Protein AF-A0A529F7K8-F1 (afdb_monomer)

Foldseek 3Di:
DDPCVVVQVVQAFQWDDDPNDTARPFGADVVGDSDWDDDPDDTPCNVRVVVQVCCVVVHNDDGDPVPDDDDDDDDPVD

Nearest PDB structures (foldseek):
  5l46-assembly2_B  TM=8.536E-01  e=2.393E-02  Homo sapiens
  4paa-assembly2_B  TM=8.469E-01  e=7.157E-02  Rattus norvegicus
  4pab-assembly2_B  TM=8.476E-01  e=8.207E-02  Rattus norvegicus

Secondary structure (DSSP, 8-state):
--TTHHHHHHTTEEEEEETTEEEEEEEPPTT--------SSS-TTHHHHHHHHHHHHSS------TTS------STT-

Solvent-accessible surface area (backbone atoms only — not comparable to full-atom values): 5154 Å² total; per-residue (Å²): 102,52,96,55,46,69,66,40,48,76,63,30,38,33,68,46,78,55,99,83,24,60,38,73,75,46,52,39,57,90,92,48,76,79,70,88,56,85,53,100,62,83,43,82,56,51,67,45,49,51,50,56,50,47,41,41,74,78,58,76,70,88,79,89,66,72,81,55,91,83,85,86,82,77,67,97,89,94

Structure (mmCIF, N/CA/C/O backbone):
data_AF-A0A529F7K8-F1
#
_entry.id   AF-A0A529F7K8-F1
#
loop_
_atom_site.group_PDB
_atom_site.id
_atom_site.type_symbol
_atom_site.label_atom_id
_atom_site.label_alt_id
_atom_site.label_comp_id
_atom_site.label_asym_id
_atom_site.label_entity_id
_atom_site.label_seq_id
_atom_site.pdbx_PDB_ins_code
_atom_site.Cartn_x
_atom_site.Cartn_y
_atom_site.Cartn_z
_atom_site.occupancy
_atom_site.B_iso_or_equiv
_atom_site.auth_seq_id
_atom_site.auth_comp_id
_atom_site.auth_asym_id
_atom_site.auth_atom_id
_atom_site.pdbx_PDB_model_num
ATOM 1 N N . ARG A 1 1 ? 3.241 7.918 -8.652 1.00 84.25 1 ARG A N 1
ATOM 2 C CA . ARG A 1 1 ? 1.834 7.572 -8.324 1.00 84.25 1 ARG A CA 1
ATOM 3 C C . ARG A 1 1 ? 1.291 6.579 -9.356 1.00 84.25 1 ARG A C 1
ATOM 5 O O . ARG A 1 1 ? 1.550 6.784 -10.535 1.00 84.25 1 ARG A O 1
ATOM 12 N N . SER A 1 2 ? 0.603 5.504 -8.948 1.00 95.50 2 SER A N 1
ATOM 13 C CA . SER A 1 2 ? 0.111 4.457 -9.868 1.00 95.50 2 SER A CA 1
ATOM 14 C C . SER A 1 2 ? -1.214 4.826 -10.562 1.00 95.50 2 SER A C 1
ATOM 16 O O . SER A 1 2 ? -1.944 5.687 -10.055 1.00 95.50 2 SER A O 1
ATOM 18 N N . PRO A 1 3 ? -1.577 4.151 -11.676 1.00 97.31 3 PRO A N 1
ATOM 19 C CA . PRO A 1 3 ? -2.899 4.288 -12.299 1.00 97.31 3 PRO A CA 1
ATOM 20 C C . PRO A 1 3 ? -4.061 3.950 -11.355 1.00 97.31 3 PRO A C 1
ATOM 22 O O . PRO A 1 3 ? -5.162 4.465 -11.516 1.00 97.31 3 PRO A O 1
ATOM 25 N N . LEU A 1 4 ? -3.819 3.111 -10.344 1.00 97.44 4 LEU A N 1
ATOM 26 C CA . LEU A 1 4 ? -4.837 2.697 -9.381 1.00 97.44 4 LEU A CA 1
ATOM 27 C C . LEU A 1 4 ? -5.002 3.668 -8.209 1.00 97.44 4 LEU A C 1
ATOM 29 O O . LEU A 1 4 ? -5.920 3.487 -7.416 1.00 97.44 4 LEU A O 1
ATOM 33 N N . HIS A 1 5 ? -4.172 4.707 -8.084 1.00 97.62 5 HIS A N 1
ATOM 34 C CA . HIS A 1 5 ? -4.130 5.525 -6.870 1.00 97.62 5 HIS A CA 1
ATOM 35 C C . HIS A 1 5 ? -5.496 6.098 -6.451 1.00 97.62 5 HIS A C 1
ATOM 37 O O . HIS A 1 5 ? -5.872 5.921 -5.297 1.00 97.62 5 HIS A O 1
ATOM 43 N N . GLU A 1 6 ? -6.275 6.727 -7.347 1.00 98.12 6 GLU A N 1
ATOM 44 C CA . GLU A 1 6 ? -7.608 7.239 -6.954 1.00 98.12 6 GLU A CA 1
ATOM 45 C C . GLU A 1 6 ? -8.561 6.102 -6.557 1.00 98.12 6 GLU A C 1
ATOM 47 O O . GLU A 1 6 ? -9.329 6.233 -5.606 1.00 98.12 6 GLU A O 1
ATOM 52 N N . HIS A 1 7 ? -8.494 4.956 -7.239 1.00 97.88 7 HIS A N 1
ATOM 53 C CA . HIS A 1 7 ? -9.334 3.800 -6.922 1.00 97.88 7 HIS A CA 1
ATOM 54 C C . HIS A 1 7 ? -9.001 3.187 -5.560 1.00 97.88 7 HIS A C 1
ATOM 56 O O . HIS A 1 7 ? -9.903 2.703 -4.873 1.00 97.88 7 HIS A O 1
ATOM 62 N N . LEU A 1 8 ? -7.723 3.194 -5.179 1.00 97.81 8 LEU A N 1
ATOM 63 C CA . LEU A 1 8 ? -7.255 2.740 -3.873 1.00 97.81 8 LEU A CA 1
ATOM 64 C C . LEU A 1 8 ? -7.618 3.763 -2.790 1.00 97.81 8 LEU A C 1
ATOM 66 O O . LEU A 1 8 ? -8.151 3.387 -1.748 1.00 97.81 8 LEU A O 1
ATOM 70 N N . LYS A 1 9 ? -7.434 5.061 -3.060 1.00 97.31 9 LYS A N 1
ATOM 71 C CA . LYS A 1 9 ? -7.824 6.156 -2.159 1.00 97.31 9 LYS A CA 1
ATOM 72 C C . LYS A 1 9 ? -9.320 6.131 -1.846 1.00 97.31 9 LYS A C 1
ATOM 74 O O . LYS A 1 9 ? -9.707 6.263 -0.684 1.00 97.31 9 LYS A O 1
ATOM 79 N N . ALA A 1 10 ? -10.163 5.917 -2.855 1.00 97.12 10 ALA A N 1
ATOM 80 C CA . ALA A 1 10 ? -11.606 5.773 -2.674 1.00 97.12 10 ALA A CA 1
ATOM 81 C C . ALA A 1 10 ? -11.963 4.582 -1.764 1.00 97.12 10 ALA A C 1
ATOM 83 O O . ALA A 1 10 ? -12.892 4.683 -0.972 1.00 97.12 10 ALA A O 1
ATOM 84 N N . ARG A 1 11 ? -11.175 3.499 -1.812 1.00 96.88 11 ARG A N 1
ATOM 85 C CA . ARG A 1 11 ? -11.331 2.289 -0.981 1.00 96.88 11 ARG A CA 1
ATOM 86 C C . ARG A 1 11 ? -10.662 2.365 0.394 1.00 96.88 11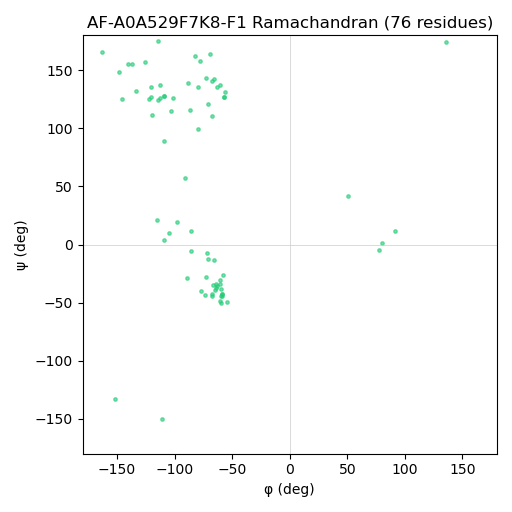 ARG A C 1
ATOM 88 O O . ARG A 1 11 ? -10.528 1.346 1.056 1.00 96.88 11 ARG A O 1
ATOM 95 N N . GLY A 1 12 ? -10.216 3.542 0.827 1.00 97.62 12 GLY A N 1
ATOM 96 C CA . GLY A 1 12 ? -9.649 3.699 2.167 1.00 97.62 12 GLY A CA 1
ATOM 97 C C . GLY A 1 12 ? -8.142 3.513 2.265 1.00 97.62 12 GLY A C 1
ATOM 98 O O . GLY A 1 12 ? -7.638 3.449 3.381 1.00 97.62 12 GLY A O 1
ATOM 99 N N . ALA A 1 13 ? -7.409 3.463 1.148 1.00 97.94 13 ALA A N 1
ATOM 100 C CA . ALA A 1 13 ? -5.955 3.347 1.198 1.00 97.94 13 ALA A CA 1
ATOM 101 C C . ALA A 1 13 ? -5.317 4.482 2.010 1.00 97.94 13 ALA A C 1
ATOM 103 O O . ALA A 1 13 ? -5.581 5.667 1.772 1.00 97.94 13 ALA A O 1
ATOM 104 N N . VAL A 1 14 ? -4.432 4.096 2.925 1.00 98.12 14 VAL A N 1
ATOM 105 C CA . VAL A 1 14 ? -3.520 4.991 3.633 1.00 98.12 14 VAL A CA 1
ATOM 106 C C . VAL A 1 14 ? -2.144 4.833 3.005 1.00 98.12 14 VAL A C 1
ATOM 108 O O . VAL A 1 14 ? -1.548 3.750 3.012 1.00 98.12 14 VAL A O 1
ATOM 111 N N . PHE A 1 15 ? -1.680 5.911 2.379 1.00 97.56 15 PHE A N 1
ATOM 112 C CA . PHE A 1 15 ? -0.477 5.889 1.561 1.00 97.56 15 PHE A CA 1
ATOM 113 C C . PHE A 1 15 ? 0.775 6.167 2.390 1.00 97.56 15 PHE A C 1
ATOM 115 O O . PHE A 1 15 ? 0.791 7.066 3.228 1.00 97.56 15 PHE A O 1
ATOM 122 N N . GLY A 1 16 ? 1.838 5.425 2.098 1.00 96.25 16 GLY A N 1
ATOM 123 C CA . GLY A 1 16 ? 3.207 5.841 2.384 1.00 96.25 16 GLY A CA 1
ATOM 124 C C . GLY A 1 16 ? 3.984 6.062 1.093 1.00 96.25 16 GLY A C 1
ATOM 125 O O . GLY A 1 16 ? 3.488 5.788 -0.001 1.00 96.25 16 GLY A O 1
ATOM 126 N N . GLU A 1 17 ? 5.213 6.545 1.228 1.00 95.69 17 GLU A N 1
ATOM 127 C CA . GLU A 1 17 ? 6.111 6.818 0.110 1.00 95.69 17 GLU A CA 1
ATOM 128 C C . GLU A 1 17 ? 7.301 5.852 0.135 1.00 95.69 17 GLU A C 1
ATOM 130 O O . GLU A 1 17 ? 7.842 5.543 1.196 1.00 95.69 17 GLU A O 1
ATOM 135 N N . VAL A 1 18 ? 7.671 5.341 -1.041 1.00 93.81 18 VAL A N 1
ATOM 136 C CA . VAL A 1 18 ? 8.933 4.628 -1.266 1.00 93.81 18 VAL A CA 1
ATOM 137 C C . VAL A 1 18 ? 9.435 4.927 -2.680 1.00 93.81 18 VAL A C 1
ATOM 139 O O . VAL A 1 18 ? 8.726 4.681 -3.658 1.00 93.81 18 VAL A O 1
ATOM 142 N N . ALA A 1 19 ? 10.673 5.414 -2.796 1.00 94.25 19 ALA A N 1
ATOM 143 C CA . ALA A 1 19 ? 11.340 5.709 -4.069 1.00 94.25 19 ALA A CA 1
ATOM 144 C C . ALA A 1 19 ? 10.507 6.582 -5.042 1.00 94.25 19 ALA A C 1
ATOM 146 O O . ALA A 1 19 ? 10.440 6.314 -6.242 1.00 94.25 19 ALA A O 1
ATOM 147 N N . GLY A 1 20 ? 9.831 7.606 -4.523 1.00 95.31 20 GLY A N 1
ATOM 148 C CA . GLY A 1 20 ? 8.942 8.520 -5.242 1.00 95.31 20 GLY A CA 1
ATOM 149 C C . GLY A 1 20 ? 7.534 7.973 -5.509 1.00 95.31 20 GLY A C 1
ATOM 150 O O . GLY A 1 20 ? 6.711 8.652 -6.132 1.00 95.31 20 GLY A O 1
ATOM 151 N N . TRP A 1 21 ? 7.223 6.752 -5.066 1.00 97.00 21 TRP A N 1
ATOM 152 C CA . TRP A 1 21 ? 5.915 6.131 -5.257 1.00 97.00 21 TRP A CA 1
ATOM 153 C C . TRP A 1 21 ? 5.062 6.195 -4.000 1.00 97.00 21 TRP A C 1
ATOM 155 O O . TRP A 1 21 ? 5.428 5.653 -2.963 1.00 97.00 21 TRP A O 1
ATOM 165 N N . GLU A 1 22 ? 3.857 6.740 -4.141 1.00 97.00 22 GLU A N 1
ATOM 166 C CA . GLU A 1 22 ? 2.780 6.524 -3.179 1.00 97.00 22 GLU A CA 1
ATOM 167 C C . GLU A 1 22 ? 2.273 5.082 -3.284 1.00 97.00 22 GLU A C 1
ATOM 169 O O . GLU A 1 22 ? 1.795 4.660 -4.344 1.00 97.00 22 GLU A O 1
ATOM 174 N N . ARG A 1 23 ? 2.362 4.340 -2.181 1.00 97.38 23 ARG A N 1
ATOM 175 C CA . ARG A 1 23 ? 1.909 2.953 -2.052 1.00 97.38 23 ARG A CA 1
ATOM 176 C C . ARG A 1 23 ? 0.857 2.843 -0.961 1.00 97.38 23 ARG A C 1
ATOM 178 O O . ARG A 1 23 ? 1.040 3.395 0.119 1.00 97.38 23 ARG A O 1
ATOM 185 N N . ALA A 1 24 ? -0.223 2.115 -1.237 1.00 97.44 24 ALA A N 1
ATOM 186 C CA . ALA A 1 24 ? -1.196 1.761 -0.210 1.00 97.44 24 ALA A CA 1
ATOM 187 C C . ALA A 1 24 ? -0.529 0.796 0.782 1.00 97.44 24 ALA A C 1
ATOM 189 O O . ALA A 1 24 ? -0.191 -0.329 0.419 1.00 97.44 24 ALA A O 1
ATOM 190 N N . ASN A 1 25 ? -0.288 1.263 2.004 1.00 97.25 25 ASN A N 1
ATOM 191 C CA . ASN A 1 25 ? 0.373 0.474 3.045 1.00 97.25 25 ASN A CA 1
ATOM 192 C C . ASN A 1 25 ? -0.625 -0.344 3.877 1.00 97.25 25 ASN A C 1
ATOM 194 O O . ASN A 1 25 ? -0.253 -1.375 4.435 1.00 97.25 25 ASN A O 1
ATOM 198 N N . TRP A 1 26 ? -1.853 0.160 4.002 1.00 98.06 26 TRP A N 1
ATOM 199 C CA . TRP A 1 26 ? -3.001 -0.487 4.640 1.00 98.06 26 TRP A CA 1
ATOM 200 C C . TRP A 1 26 ? -4.291 0.226 4.215 1.00 98.06 26 TRP A C 1
ATOM 202 O O . TRP A 1 26 ? -4.239 1.341 3.678 1.00 98.06 26 TRP A O 1
ATOM 212 N N . PHE A 1 27 ? -5.443 -0.395 4.462 1.00 98.31 27 PHE A N 1
ATOM 213 C CA . PHE A 1 27 ? -6.758 0.175 4.154 1.00 98.31 27 PHE A CA 1
ATOM 214 C C . PHE A 1 27 ? -7.562 0.448 5.428 1.00 98.31 27 PHE A C 1
ATOM 216 O O . PHE A 1 27 ? -7.783 -0.441 6.253 1.00 98.31 27 PHE A O 1
ATOM 223 N N . ALA A 1 28 ? -8.003 1.694 5.595 1.00 98.25 28 ALA A N 1
ATOM 224 C CA . ALA A 1 28 ? -8.873 2.099 6.690 1.00 98.25 28 ALA A CA 1
ATOM 225 C C . ALA A 1 28 ? -10.295 1.567 6.489 1.00 98.25 28 ALA A C 1
ATOM 227 O O . ALA A 1 28 ? -10.809 1.547 5.370 1.00 98.25 28 ALA A O 1
ATOM 228 N N . ARG A 1 29 ? -10.942 1.185 7.592 1.00 97.12 29 ARG A N 1
ATOM 229 C CA . ARG A 1 29 ? -12.369 0.849 7.610 1.00 97.12 29 ARG A CA 1
ATOM 230 C C . ARG A 1 29 ? -13.217 2.097 7.388 1.00 97.12 29 ARG A C 1
ATOM 232 O O . ARG A 1 29 ? -12.765 3.224 7.604 1.00 97.12 29 ARG A O 1
ATOM 239 N N . ASP A 1 30 ? -14.483 1.884 7.060 1.00 95.56 30 ASP A N 1
ATOM 240 C CA . ASP A 1 30 ? -15.459 2.965 7.039 1.00 95.56 30 ASP A CA 1
ATOM 241 C C . ASP A 1 30 ? -15.534 3.646 8.414 1.00 95.56 30 ASP A C 1
ATOM 243 O O . ASP A 1 30 ? -15.671 2.998 9.451 1.00 95.56 30 ASP A O 1
ATOM 247 N N . GLY A 1 31 ? -15.377 4.971 8.417 1.00 95.88 31 GLY A N 1
ATOM 248 C CA . GLY A 1 31 ? -15.345 5.789 9.633 1.00 95.88 31 GLY A CA 1
ATOM 249 C C . GLY A 1 31 ? -14.033 5.751 10.428 1.00 95.88 31 GLY A C 1
ATOM 250 O O . GLY A 1 31 ? -13.899 6.514 11.381 1.00 95.88 31 GLY A O 1
ATOM 251 N N . GLN A 1 32 ? -13.051 4.925 10.052 1.00 97.69 32 GLN A N 1
ATOM 252 C CA . GLN A 1 32 ? -11.728 4.934 10.681 1.00 97.69 32 GLN A CA 1
ATOM 253 C C . GLN A 1 32 ? -10.875 6.077 10.115 1.00 97.69 32 GLN A C 1
ATOM 255 O O . GLN A 1 32 ? -10.812 6.289 8.901 1.00 97.69 32 GLN A O 1
ATOM 260 N N . GLU A 1 33 ? -10.182 6.805 10.991 1.00 96.50 33 GLU A N 1
ATOM 261 C CA . GLU A 1 33 ? -9.266 7.868 10.575 1.00 96.50 33 GLU A CA 1
ATOM 262 C C . GLU A 1 33 ? -8.10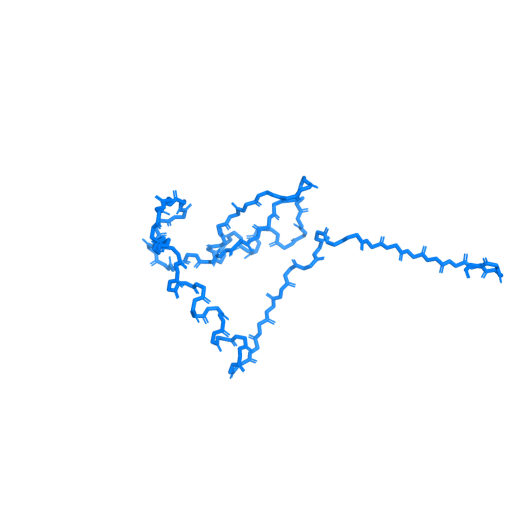7 7.308 9.740 1.00 96.50 33 GLU A C 1
ATOM 264 O O . GLU A 1 33 ? -7.489 6.292 10.071 1.00 96.50 33 GLU A O 1
ATOM 269 N N . ARG A 1 34 ? -7.797 8.004 8.644 1.00 96.75 34 ARG A N 1
ATOM 270 C CA . ARG A 1 34 ? -6.772 7.614 7.667 1.00 96.75 34 ARG A CA 1
ATOM 271 C C . ARG A 1 34 ? -5.414 8.209 8.031 1.00 96.75 34 ARG A C 1
ATOM 273 O O . ARG A 1 34 ? -4.832 8.955 7.249 1.00 96.75 34 ARG A O 1
ATOM 280 N N . GLU A 1 35 ? -4.935 7.907 9.232 1.00 95.56 35 GLU A N 1
ATOM 281 C CA . GLU A 1 35 ? -3.694 8.474 9.760 1.00 95.56 35 GLU A CA 1
ATOM 282 C C . GLU A 1 35 ? -2.800 7.453 10.467 1.00 95.56 35 GLU A C 1
ATOM 284 O O . GLU A 1 35 ? -3.244 6.429 10.997 1.00 95.56 35 GLU A O 1
ATOM 289 N N . TYR A 1 36 ? -1.508 7.766 10.491 1.00 96.19 36 TYR A N 1
ATOM 290 C CA . TYR A 1 36 ? -0.503 7.000 11.209 1.00 96.19 36 TYR A CA 1
ATOM 291 C C . TYR A 1 36 ? -0.410 7.470 12.662 1.00 96.19 36 TYR A C 1
ATOM 293 O O . TYR A 1 36 ? 0.028 8.587 12.929 1.00 96.19 36 TYR A O 1
ATOM 301 N N . ARG A 1 37 ? -0.748 6.591 13.611 1.00 95.69 37 ARG A N 1
ATOM 302 C CA . ARG A 1 37 ? -0.485 6.788 15.04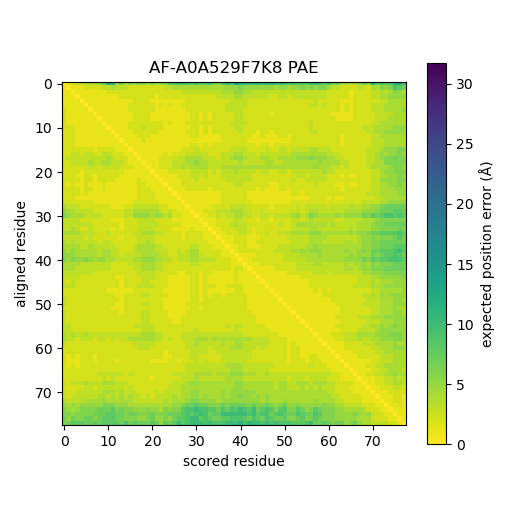3 1.00 95.69 37 ARG A CA 1
ATOM 303 C C . ARG A 1 37 ? 0.596 5.822 15.481 1.00 95.69 37 ARG A C 1
ATOM 305 O O . ARG A 1 37 ? 0.326 4.691 15.890 1.00 95.69 37 ARG A O 1
ATOM 312 N N . TYR A 1 38 ? 1.834 6.280 15.351 1.00 95.75 38 TYR A N 1
ATOM 313 C CA . TYR A 1 38 ? 2.988 5.464 15.681 1.00 95.75 38 TYR A CA 1
ATOM 314 C C . TYR A 1 38 ? 3.047 5.139 17.171 1.00 95.75 38 TYR A C 1
ATOM 316 O O . TYR A 1 38 ? 2.742 5.960 18.036 1.00 95.75 38 TYR A O 1
ATOM 324 N N . SER A 1 39 ? 3.478 3.918 17.460 1.00 96.06 39 SER A N 1
ATOM 325 C CA . SER A 1 39 ? 3.711 3.432 18.813 1.00 96.06 39 SER A CA 1
ATOM 326 C C . SER A 1 39 ? 4.968 2.575 18.853 1.00 96.06 39 SER A C 1
ATOM 328 O O . SER A 1 39 ? 5.330 1.943 17.864 1.00 96.06 39 SER A O 1
ATOM 330 N N . TRP A 1 40 ? 5.594 2.472 20.023 1.00 96.75 40 TRP A N 1
ATOM 331 C CA . TRP A 1 40 ? 6.606 1.444 20.292 1.00 96.75 40 TRP A CA 1
ATOM 332 C C . TRP A 1 40 ? 5.998 0.035 20.429 1.00 96.75 40 TRP A C 1
ATOM 334 O O . TRP A 1 40 ? 6.725 -0.946 20.553 1.00 96.75 40 TRP A O 1
ATOM 344 N N . LYS A 1 41 ? 4.661 -0.072 20.446 1.00 96.50 41 LYS A N 1
ATOM 345 C CA . LYS A 1 41 ? 3.900 -1.329 20.513 1.00 96.50 41 LYS A CA 1
ATOM 346 C C . LYS A 1 41 ? 3.170 -1.589 19.186 1.00 96.50 41 LYS A C 1
ATOM 348 O O . LYS A 1 41 ? 3.648 -1.220 18.117 1.00 96.50 41 LYS A O 1
ATOM 353 N N . ARG A 1 42 ? 2.016 -2.266 19.235 1.00 96.50 42 ARG A N 1
ATOM 354 C CA . ARG A 1 42 ? 1.155 -2.461 18.061 1.00 96.50 42 ARG A CA 1
ATOM 355 C C . ARG A 1 42 ? 0.692 -1.111 17.518 1.00 96.50 42 ARG A C 1
ATOM 357 O O . ARG A 1 42 ? 0.316 -0.227 18.284 1.00 96.50 42 ARG A O 1
ATOM 364 N N . GLN A 1 43 ? 0.732 -0.997 16.198 1.00 97.62 43 GLN A N 1
ATOM 365 C CA . GLN A 1 43 ? 0.305 0.188 15.463 1.00 97.62 43 GLN A CA 1
ATOM 366 C C . GLN A 1 43 ? -1.224 0.241 15.361 1.00 97.62 43 GLN A C 1
ATOM 368 O O . GLN A 1 43 ? -1.880 -0.800 15.440 1.00 97.62 43 GLN A O 1
ATOM 373 N N . ASN A 1 44 ? -1.803 1.425 15.133 1.00 97.31 44 ASN A N 1
ATOM 374 C CA . ASN A 1 44 ? -3.263 1.589 15.049 1.00 97.31 44 ASN A CA 1
ATOM 375 C C . ASN A 1 44 ? -3.917 0.874 13.852 1.00 97.31 44 ASN A C 1
ATOM 377 O O . ASN A 1 44 ? -5.133 0.720 13.844 1.00 97.31 44 ASN A O 1
ATOM 381 N N . TRP A 1 45 ? -3.130 0.419 12.874 1.00 98.19 45 TRP A N 1
ATOM 382 C CA . TRP A 1 45 ? -3.595 -0.345 11.709 1.00 98.19 45 TRP A CA 1
ATOM 383 C C . TRP A 1 45 ? -3.270 -1.846 11.776 1.00 98.19 45 TRP A C 1
ATOM 385 O O . TRP A 1 45 ? -3.411 -2.557 10.782 1.00 98.19 45 TRP A O 1
ATOM 395 N N . PHE A 1 46 ? -2.807 -2.358 12.923 1.00 98.06 46 PHE A N 1
ATOM 396 C CA . PHE A 1 46 ? -2.402 -3.765 13.045 1.00 98.06 46 PHE A CA 1
ATOM 397 C C . PHE A 1 46 ? -3.546 -4.735 12.703 1.00 98.06 46 PHE A C 1
ATOM 399 O O . PHE A 1 46 ? -3.345 -5.700 11.966 1.00 98.06 46 PHE A O 1
ATOM 406 N N . ASP A 1 47 ? -4.761 -4.452 13.177 1.00 98.25 47 ASP A N 1
ATOM 407 C CA . ASP A 1 47 ? -5.924 -5.297 12.893 1.00 98.25 47 ASP A CA 1
ATOM 408 C C . ASP A 1 47 ? -6.412 -5.160 11.443 1.00 98.25 47 ASP A C 1
ATOM 410 O O . ASP A 1 47 ? -6.919 -6.132 10.888 1.00 98.25 47 ASP A O 1
ATOM 414 N N . ASN A 1 48 ? -6.202 -4.004 10.798 1.00 98.50 48 ASN A N 1
ATOM 415 C CA . ASN A 1 48 ? -6.446 -3.835 9.360 1.00 98.50 48 ASN A CA 1
ATOM 416 C C . ASN A 1 48 ? -5.553 -4.792 8.556 1.00 98.50 48 ASN A C 1
ATOM 418 O O . ASN A 1 48 ? -6.044 -5.569 7.744 1.00 98.50 48 ASN A O 1
ATOM 422 N N . GLN A 1 49 ? -4.252 -4.826 8.861 1.00 97.88 49 GLN A N 1
ATOM 423 C CA . GLN A 1 49 ? -3.322 -5.743 8.197 1.00 97.88 49 GLN A CA 1
ATOM 424 C C . GLN A 1 49 ? -3.634 -7.214 8.474 1.00 97.88 49 GLN A C 1
ATOM 426 O O . GLN A 1 49 ? -3.453 -8.047 7.587 1.00 97.88 49 GLN A O 1
ATOM 431 N N . ARG A 1 50 ? -4.122 -7.555 9.674 1.00 98.38 50 ARG A N 1
ATOM 432 C CA . ARG A 1 50 ? -4.601 -8.915 9.964 1.00 98.38 50 ARG A CA 1
ATOM 433 C C . ARG A 1 50 ? -5.748 -9.305 9.030 1.00 98.38 50 ARG A C 1
ATOM 435 O O . ARG A 1 50 ? -5.757 -10.426 8.533 1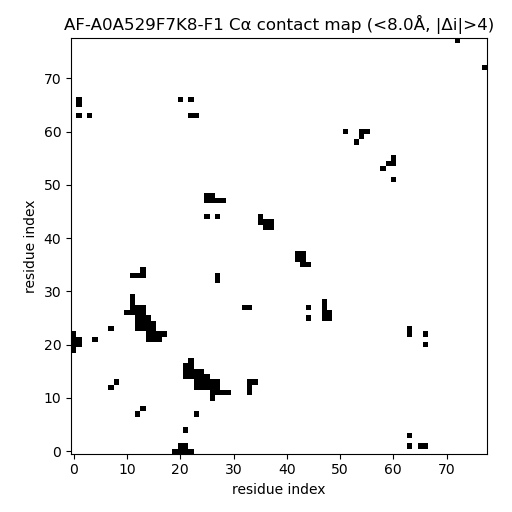.00 98.38 50 ARG A O 1
ATOM 442 N N . GLU A 1 51 ? -6.707 -8.415 8.804 1.00 98.00 51 GLU A N 1
ATOM 443 C CA . GLU A 1 51 ? -7.827 -8.683 7.897 1.00 98.00 51 GLU A CA 1
ATOM 444 C C . GLU A 1 51 ? -7.385 -8.785 6.442 1.00 98.00 51 GLU A C 1
ATOM 446 O O . GLU A 1 51 ? -7.770 -9.736 5.769 1.00 98.00 51 GLU A O 1
ATOM 451 N N . GLU A 1 52 ? -6.524 -7.878 5.976 1.00 98.25 52 GLU A N 1
ATOM 452 C CA . GLU A 1 52 ? -5.937 -7.948 4.632 1.00 98.25 52 GLU A CA 1
ATOM 453 C C . GLU A 1 52 ? -5.157 -9.258 4.431 1.00 98.25 52 GLU A C 1
ATOM 455 O O . GLU A 1 52 ? -5.299 -9.924 3.404 1.00 98.25 52 GLU A O 1
ATOM 460 N N . HIS A 1 53 ? -4.381 -9.675 5.437 1.00 98.44 53 HIS A N 1
ATOM 461 C CA . HIS A 1 53 ? -3.663 -10.946 5.424 1.00 98.44 53 HIS A CA 1
ATOM 462 C C . HIS A 1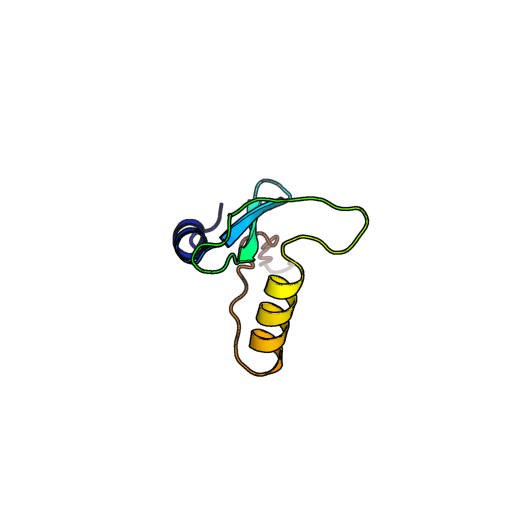 53 ? -4.616 -12.134 5.281 1.00 98.44 53 HIS A C 1
ATOM 464 O O . HIS A 1 53 ? -4.400 -12.979 4.414 1.00 98.44 53 HIS A O 1
ATOM 470 N N . LEU A 1 54 ? -5.666 -12.201 6.105 1.00 98.62 54 LEU A N 1
ATOM 471 C CA . LEU A 1 54 ? -6.645 -13.290 6.049 1.00 98.62 54 LEU A CA 1
ATOM 472 C C . LEU A 1 54 ? -7.426 -13.282 4.728 1.00 98.62 54 LEU A C 1
ATOM 474 O O . LEU A 1 54 ? -7.618 -14.337 4.136 1.00 98.62 54 LEU A O 1
ATOM 478 N N . ALA A 1 55 ? -7.794 -12.108 4.208 1.00 98.19 55 ALA A N 1
ATOM 479 C CA . ALA A 1 55 ? -8.481 -11.982 2.922 1.00 98.19 55 ALA A CA 1
ATOM 480 C C . ALA A 1 55 ? -7.656 -12.552 1.756 1.00 98.19 55 ALA A C 1
ATOM 482 O O . ALA A 1 55 ? -8.207 -13.187 0.859 1.00 98.19 55 ALA A O 1
ATOM 483 N N . VAL A 1 56 ? -6.334 -12.358 1.776 1.00 98.38 56 VAL A N 1
ATOM 484 C CA . VAL A 1 56 ? -5.419 -12.936 0.779 1.00 98.38 56 VAL A CA 1
ATOM 485 C C . VAL A 1 56 ? -5.171 -14.420 1.047 1.00 98.38 56 VAL A C 1
ATOM 487 O O . VAL A 1 56 ? -5.075 -15.203 0.107 1.00 98.38 56 VAL A O 1
ATOM 490 N N . ARG A 1 57 ? -5.030 -14.809 2.319 1.00 98.56 57 ARG A N 1
ATOM 491 C CA . ARG A 1 57 ? -4.701 -16.181 2.720 1.00 98.56 57 ARG A CA 1
ATOM 492 C C . ARG A 1 57 ? -5.830 -17.158 2.417 1.00 98.56 57 ARG A C 1
ATOM 494 O O . ARG A 1 57 ? -5.553 -18.252 1.932 1.00 98.56 57 ARG A O 1
ATOM 501 N N . ASP A 1 58 ? -7.058 -16.744 2.700 1.00 98.62 58 ASP A N 1
ATOM 502 C CA . ASP A 1 58 ? -8.254 -17.585 2.646 1.00 98.62 58 ASP A CA 1
ATOM 503 C C . ASP A 1 58 ? -9.171 -17.218 1.462 1.00 98.62 58 ASP A C 1
ATOM 505 O O . ASP A 1 58 ? -10.254 -17.781 1.305 1.00 98.62 58 ASP A O 1
ATOM 509 N N . GLY A 1 59 ? -8.747 -16.276 0.615 1.00 98.12 59 GLY A N 1
ATOM 510 C CA . GLY A 1 59 ? -9.533 -15.752 -0.497 1.00 98.12 59 GLY A CA 1
ATOM 511 C C . GLY A 1 59 ? -8.666 -15.246 -1.646 1.00 98.12 59 GLY A C 1
ATOM 512 O O . GLY A 1 59 ? -7.760 -15.930 -2.117 1.00 98.12 59 GLY A O 1
ATOM 513 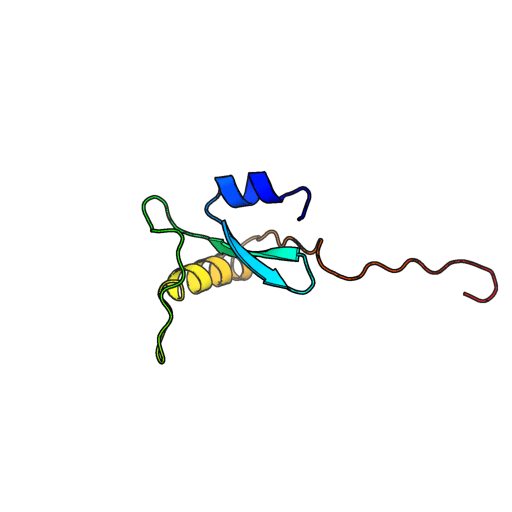N N . VAL A 1 60 ? -8.979 -14.051 -2.145 1.00 97.94 60 VAL A N 1
ATOM 514 C CA . VAL A 1 60 ? -8.267 -13.417 -3.260 1.00 97.94 60 VAL A CA 1
ATOM 515 C C . VAL A 1 60 ? -7.989 -11.966 -2.900 1.00 97.94 60 VAL A C 1
ATOM 517 O O . VAL A 1 60 ? -8.891 -11.240 -2.484 1.00 97.94 60 VAL A O 1
ATOM 520 N N . GLY A 1 61 ? -6.750 -11.528 -3.112 1.00 96.81 61 GLY A N 1
ATOM 521 C CA . GLY A 1 61 ? -6.358 -10.130 -2.964 1.00 96.81 61 GLY A CA 1
ATOM 522 C C . GLY A 1 61 ? -5.681 -9.582 -4.211 1.00 96.81 61 GLY A C 1
ATOM 523 O O . GLY A 1 61 ? -5.125 -10.322 -5.022 1.00 96.81 61 GLY A O 1
ATOM 524 N N . LEU A 1 62 ? -5.726 -8.259 -4.348 1.00 96.56 62 LEU A N 1
ATOM 525 C CA . LEU A 1 62 ? -5.063 -7.515 -5.411 1.00 96.56 62 LEU A CA 1
ATOM 526 C C . LEU A 1 62 ? -3.950 -6.665 -4.805 1.00 96.56 62 LEU A C 1
ATOM 528 O O . LEU A 1 62 ? -4.199 -5.854 -3.917 1.00 96.56 62 LEU A O 1
ATOM 532 N N . PHE A 1 63 ? -2.738 -6.817 -5.331 1.00 96.69 63 PHE A N 1
ATOM 533 C CA . PHE A 1 63 ? -1.584 -6.014 -4.940 1.00 96.69 63 PHE A CA 1
ATOM 534 C C . PHE A 1 63 ? -1.206 -5.054 -6.067 1.00 96.69 63 PHE A C 1
ATOM 536 O O . PHE A 1 63 ? -0.987 -5.472 -7.205 1.00 96.69 63 PHE A O 1
ATOM 543 N N . ASP A 1 64 ? -1.090 -3.764 -5.751 1.00 96.94 64 ASP A N 1
ATOM 544 C CA . ASP A 1 64 ? -0.543 -2.780 -6.683 1.00 96.94 64 ASP A CA 1
ATOM 545 C C . ASP A 1 64 ? 0.991 -2.844 -6.682 1.00 96.94 64 ASP A C 1
ATOM 547 O O . ASP A 1 64 ? 1.668 -2.278 -5.822 1.00 96.94 64 ASP A O 1
ATOM 551 N N . MET A 1 65 ? 1.537 -3.535 -7.683 1.00 96.69 65 MET A N 1
ATOM 552 C CA . MET A 1 65 ? 2.980 -3.726 -7.875 1.00 96.69 65 MET A CA 1
ATOM 553 C C . MET A 1 65 ? 3.571 -2.732 -8.892 1.00 96.69 65 MET A C 1
ATOM 555 O O . MET A 1 65 ? 4.651 -2.943 -9.461 1.00 96.69 65 MET A O 1
ATOM 559 N N . THR A 1 66 ? 2.877 -1.618 -9.154 1.00 96.19 66 THR A N 1
ATOM 560 C CA . THR A 1 66 ? 3.317 -0.601 -10.123 1.00 96.19 66 THR A CA 1
ATOM 561 C C . THR A 1 66 ? 4.670 0.008 -9.750 1.00 96.19 66 THR A C 1
ATOM 563 O O . THR A 1 66 ? 5.452 0.313 -10.647 1.00 96.19 66 THR A O 1
ATOM 566 N N . SER A 1 67 ? 5.005 0.096 -8.461 1.00 94.19 67 SER A N 1
ATOM 567 C CA . SER A 1 67 ? 6.274 0.674 -7.994 1.00 94.19 67 SER A CA 1
ATOM 568 C C . SER A 1 67 ? 7.511 -0.181 -8.292 1.00 94.19 67 SER A C 1
ATOM 570 O O . SER A 1 67 ? 8.629 0.287 -8.112 1.00 94.19 67 SER A O 1
ATOM 572 N N . PHE A 1 68 ? 7.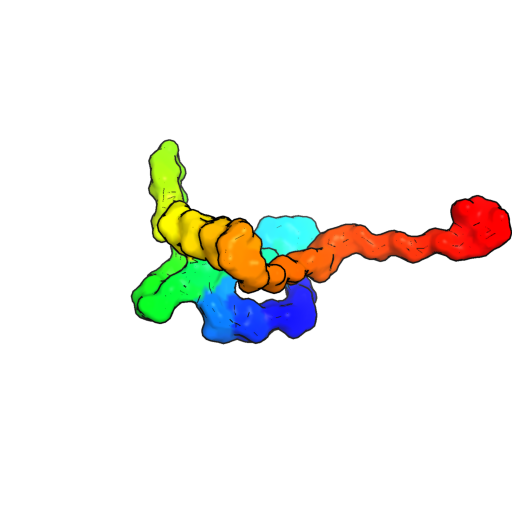347 -1.443 -8.700 1.00 95.81 68 PHE A N 1
ATOM 573 C CA . PHE A 1 68 ? 8.488 -2.309 -8.998 1.00 95.81 68 PHE A CA 1
ATOM 574 C C . PHE A 1 68 ? 9.244 -1.816 -10.230 1.00 95.81 68 PHE A C 1
ATOM 576 O O . PHE A 1 68 ? 8.618 -1.436 -11.224 1.00 95.81 68 PHE A O 1
ATOM 583 N N . GLY A 1 69 ? 10.576 -1.890 -10.187 1.00 95.88 69 GLY A N 1
ATOM 584 C CA . GLY A 1 69 ? 11.407 -1.706 -11.372 1.00 95.88 69 GLY A CA 1
ATOM 585 C C . GLY A 1 69 ? 11.005 -2.718 -12.443 1.00 95.88 69 GLY A C 1
ATOM 586 O O . GLY A 1 69 ? 10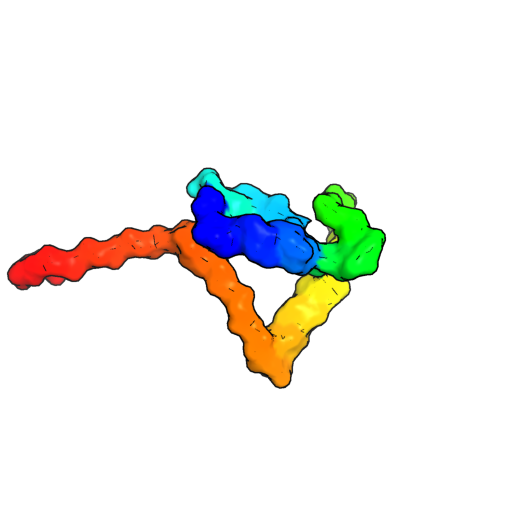.913 -3.913 -12.173 1.00 95.88 69 GLY A O 1
ATOM 587 N N . LYS A 1 70 ? 10.708 -2.230 -13.645 1.00 96.69 70 LYS A N 1
ATOM 588 C CA . LYS A 1 70 ? 10.307 -3.049 -14.793 1.00 96.69 70 LYS A CA 1
ATOM 589 C C . LYS A 1 70 ? 11.338 -2.813 -15.882 1.00 96.69 70 LYS A C 1
ATOM 591 O O . LYS A 1 70 ? 11.429 -1.704 -16.398 1.00 96.69 70 LYS A O 1
ATOM 596 N N . ILE A 1 71 ? 12.133 -3.834 -16.181 1.00 97.44 71 ILE A N 1
ATOM 597 C CA . ILE A 1 71 ? 13.210 -3.776 -17.171 1.00 97.44 71 ILE A CA 1
ATOM 598 C C . ILE A 1 71 ? 12.902 -4.833 -18.227 1.00 97.44 71 ILE A C 1
ATOM 600 O O . ILE A 1 71 ? 12.663 -5.991 -17.890 1.00 97.44 71 ILE A O 1
ATOM 604 N N . ARG A 1 72 ? 12.876 -4.425 -19.496 1.00 97.31 72 ARG A N 1
ATOM 605 C CA . ARG A 1 72 ? 12.735 -5.315 -20.652 1.00 97.31 72 ARG A CA 1
ATOM 606 C C . ARG A 1 72 ? 14.073 -5.342 -21.380 1.00 97.31 72 ARG A C 1
ATOM 608 O O . ARG A 1 72 ? 14.609 -4.279 -21.680 1.00 97.31 72 ARG A O 1
ATOM 615 N N . VAL A 1 73 ? 14.599 -6.536 -21.627 1.00 97.25 73 VAL A N 1
ATOM 616 C CA . VAL A 1 73 ? 15.901 -6.758 -22.268 1.00 97.25 73 VAL A CA 1
ATOM 617 C C . VAL A 1 73 ? 15.668 -7.603 -23.517 1.00 97.25 73 VAL A C 1
ATOM 619 O O . VAL A 1 73 ? 15.011 -8.637 -23.431 1.00 97.25 73 VAL A O 1
ATOM 622 N N . GLU A 1 74 ? 16.117 -7.121 -24.679 1.00 97.25 74 GLU A N 1
ATOM 623 C CA . GLU A 1 74 ? 15.871 -7.744 -25.988 1.00 97.25 74 GLU A CA 1
ATOM 624 C C . GLU A 1 74 ? 17.034 -7.511 -26.952 1.00 97.25 74 GLU A C 1
ATOM 626 O O . GLU A 1 74 ? 17.684 -6.466 -26.909 1.00 97.25 74 GLU A O 1
ATOM 631 N N . GLY A 1 75 ? 17.272 -8.470 -27.851 1.00 97.19 75 GLY A N 1
ATOM 632 C CA . GLY A 1 75 ? 18.358 -8.421 -28.830 1.00 97.19 75 GLY A CA 1
ATOM 633 C C . GLY A 1 75 ? 19.105 -9.748 -28.938 1.00 97.19 75 GLY A C 1
ATOM 634 O O . GLY A 1 75 ? 18.835 -10.686 -28.196 1.00 97.19 75 GLY A O 1
ATOM 635 N N . ARG A 1 76 ? 20.040 -9.833 -29.891 1.00 95.31 76 ARG A N 1
ATOM 636 C CA . ARG A 1 76 ? 20.841 -11.049 -30.131 1.00 95.31 76 ARG A CA 1
ATOM 637 C C . ARG A 1 76 ? 21.725 -11.420 -28.936 1.00 95.31 76 ARG A C 1
ATOM 639 O O . ARG A 1 76 ? 21.907 -12.599 -28.668 1.00 95.31 76 ARG A O 1
ATOM 646 N N . ASP A 1 77 ? 22.245 -10.405 -28.254 1.00 94.00 77 ASP A N 1
ATOM 647 C CA . ASP A 1 77 ? 23.238 -10.528 -27.180 1.00 94.00 77 ASP A CA 1
ATOM 648 C C . ASP A 1 77 ? 22.658 -10.055 -25.826 1.00 94.00 77 ASP A C 1
ATOM 650 O O . ASP A 1 77 ? 23.396 -9.615 -24.947 1.00 94.00 77 ASP A O 1
ATOM 654 N N . ALA A 1 78 ? 21.325 -10.049 -25.722 1.00 86.25 78 ALA A N 1
ATOM 655 C CA . ALA A 1 78 ? 20.548 -9.529 -24.601 1.00 86.25 78 ALA A CA 1
ATOM 656 C C . ALA A 1 78 ? 20.584 -10.441 -23.366 1.00 86.25 78 ALA A C 1
ATOM 658 O O . ALA A 1 78 ? 20.591 -11.679 -23.546 1.00 86.25 78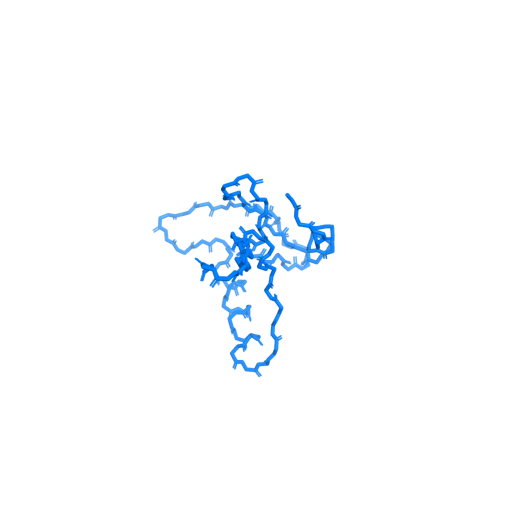 ALA A O 1
#

Radius of gyration: 16.07 Å; Cα contacts (8 Å, |Δi|>4): 71; chains: 1; bounding box: 39×26×51 Å

Sequence (78 aa):
RSPLHEHLKARGAVFGEVAGWERANWFARDGQEREYRYSWKRQNWFDNQREEHLAVRDGVGLFDMTSFGKIRVEGRDA

pLDDT: mean 96.73, std 2.18, range [84.25, 98.62]

Mean predicted aligned error: 2.78 Å